Protein AF-A0A9R0BDY7-F1 (afdb_monomer_lite)

Radius of gyration: 28.9 Å; chains: 1; bounding box: 91×40×51 Å

Sequence (149 aa):
MTTLTKRSRRSEAPAERSNTEEEERTDEEQDTDSKSLRLTLMEEILLLGLKDKEGYTSFWNDSISSGLRSCILVELALRRRIQLEPQSSRKRKLLDRKVLVKTSAPTGDVLLDEALKHIKSTDPPEDMSSWIELLTGERQPHRLHMLTS

Foldseek 3Di:
DDDDDDDDDDDDDDDDDDDDDDDPPPPPVPPPCPVPPPDQPLVVLLVVQADPPPRDRPDPDLVNLLVSLLSLVVRCVVVVQKDWDDADVDGDDQQQTFIGGPDLPDPPDPSSNVLSVVQVPDPPTDGNNVSSCVSSVVDDPPPVVVVPD

Secondary structure (DSSP, 8-state):
----------------------------------------HHHHHHHHHB-TTT-SBS---HHHHHHHHHHHHHHHHHTTSEEEPPPPSS---STTSBEEES-----S-HHHHHHHHHHHH-SSPPBHHHHHHHHHT-S--TTGGGS--

Organism: Cyprinus carpio (NCBI:txid7962)

Structure (mmCIF, N/CA/C/O backbone):
data_AF-A0A9R0BDY7-F1
#
_entry.id   AF-A0A9R0BDY7-F1
#
loop_
_atom_site.group_PDB
_atom_site.id
_atom_site.type_symbol
_atom_site.label_atom_id
_atom_site.label_alt_id
_atom_site.label_comp_id
_atom_site.label_asym_id
_atom_site.label_entity_id
_atom_site.label_seq_id
_atom_site.pdbx_PDB_ins_code
_atom_site.Cartn_x
_atom_site.Cartn_y
_atom_site.Cartn_z
_atom_site.occupancy
_atom_site.B_iso_or_equiv
_atom_site.auth_seq_id
_atom_site.auth_comp_id
_atom_site.auth_asym_id
_atom_site.auth_atom_id
_atom_site.pdbx_PDB_model_num
ATOM 1 N N . MET A 1 1 ? -71.287 12.649 14.104 1.00 35.56 1 MET A N 1
ATOM 2 C CA . MET A 1 1 ? -72.369 12.887 13.125 1.00 35.56 1 MET A CA 1
ATOM 3 C C . MET A 1 1 ? -71.733 13.093 11.759 1.00 35.56 1 MET A C 1
ATOM 5 O O . MET A 1 1 ? -70.744 13.802 11.666 1.00 35.56 1 MET A O 1
ATOM 9 N N . THR A 1 2 ? -72.233 12.359 10.771 1.00 45.78 2 THR A N 1
ATOM 10 C CA . THR A 1 2 ? -71.735 12.154 9.400 1.00 45.78 2 THR A CA 1
ATOM 11 C C . THR A 1 2 ? -72.055 13.316 8.462 1.00 45.78 2 THR A C 1
ATOM 13 O O . THR A 1 2 ? -73.152 13.845 8.556 1.00 45.78 2 THR A O 1
ATOM 16 N N . THR A 1 3 ? -71.181 13.607 7.491 1.00 38.41 3 THR A N 1
ATOM 17 C CA . THR A 1 3 ? -71.509 14.156 6.151 1.00 38.41 3 THR A CA 1
ATOM 18 C C . THR A 1 3 ? -70.270 14.037 5.243 1.00 38.41 3 THR A C 1
ATOM 20 O O . THR A 1 3 ? -69.152 14.072 5.738 1.00 38.41 3 THR A O 1
ATOM 23 N N . LEU A 1 4 ? -70.311 13.953 3.912 1.00 37.66 4 LEU A N 1
ATOM 24 C CA . LEU A 1 4 ? -71.247 13.441 2.905 1.00 37.66 4 LEU A CA 1
ATOM 25 C C . LEU A 1 4 ? -70.481 13.585 1.571 1.00 37.66 4 LEU A C 1
ATOM 27 O O . LEU A 1 4 ? -70.005 14.669 1.241 1.00 37.66 4 LEU A O 1
ATOM 31 N N . THR A 1 5 ? -70.343 12.509 0.803 1.00 41.00 5 THR A N 1
ATOM 32 C CA . THR A 1 5 ? -69.729 12.504 -0.534 1.00 41.00 5 THR A CA 1
ATOM 33 C C . THR A 1 5 ? -70.601 13.269 -1.539 1.00 41.00 5 THR A C 1
ATOM 35 O O . THR A 1 5 ? -71.810 13.042 -1.589 1.00 41.00 5 THR A O 1
ATOM 38 N N . LYS A 1 6 ? -70.013 14.089 -2.425 1.00 43.03 6 LYS A N 1
ATOM 39 C CA . LYS A 1 6 ? -70.668 14.462 -3.693 1.00 43.03 6 LYS A CA 1
ATOM 40 C C . LYS A 1 6 ? -69.665 14.559 -4.844 1.00 43.03 6 LYS A C 1
ATOM 42 O O . LYS A 1 6 ? -68.698 15.308 -4.807 1.00 43.03 6 LYS A O 1
ATOM 47 N N . ARG A 1 7 ? -69.928 13.735 -5.855 1.00 36.88 7 ARG A N 1
ATOM 48 C CA . ARG A 1 7 ? -69.203 13.543 -7.115 1.00 36.88 7 ARG A CA 1
ATOM 49 C C . ARG A 1 7 ? -69.734 14.503 -8.192 1.00 36.88 7 ARG A C 1
ATOM 51 O O . ARG A 1 7 ? -70.929 14.783 -8.203 1.00 36.88 7 ARG A O 1
ATOM 58 N N . SER A 1 8 ? -68.864 14.812 -9.162 1.00 35.66 8 SER A N 1
ATOM 59 C CA . SER A 1 8 ? -69.138 15.083 -10.594 1.00 35.66 8 SER A CA 1
ATOM 60 C C . SER A 1 8 ? -68.941 16.524 -11.088 1.00 35.66 8 SER A C 1
ATOM 62 O O . SER A 1 8 ? -69.763 17.393 -10.815 1.00 35.66 8 SER A O 1
ATOM 64 N N . ARG A 1 9 ? -67.932 16.735 -11.949 1.00 37.91 9 ARG A N 1
ATOM 65 C CA . ARG A 1 9 ? -68.118 16.894 -13.408 1.00 37.91 9 ARG A CA 1
ATOM 66 C C . ARG A 1 9 ? -66.773 16.805 -14.148 1.00 37.91 9 ARG A C 1
ATOM 68 O O . ARG A 1 9 ? -65.745 17.229 -13.638 1.00 37.91 9 ARG A O 1
ATOM 75 N N . ARG A 1 10 ? -66.819 16.182 -15.325 1.00 41.88 10 ARG A N 1
ATOM 76 C CA . ARG A 1 10 ? -65.731 15.842 -16.256 1.00 41.88 10 ARG A CA 1
ATOM 77 C C . ARG A 1 10 ? -65.925 16.663 -17.535 1.00 41.88 10 ARG A C 1
ATOM 79 O O . ARG A 1 10 ? -67.066 16.739 -17.978 1.00 41.88 10 ARG A O 1
ATOM 86 N N . SER A 1 11 ? -64.842 17.167 -18.123 1.00 35.00 11 SER A N 1
ATOM 87 C CA . SER A 1 11 ? -64.696 17.524 -19.555 1.00 35.00 11 SER A CA 1
ATOM 88 C C . SER A 1 11 ? -63.240 17.973 -19.766 1.00 35.00 11 SER A C 1
ATOM 90 O O . SER A 1 11 ? -62.843 18.996 -19.223 1.00 35.00 11 SER A O 1
ATOM 92 N N . GLU A 1 12 ? -62.351 17.066 -20.179 1.00 34.94 12 GLU A N 1
ATOM 93 C CA . GLU A 1 12 ? -61.879 16.852 -21.567 1.00 34.94 12 GLU A CA 1
ATOM 94 C C . GLU A 1 12 ? -60.610 17.661 -21.889 1.00 34.94 12 GLU A C 1
ATOM 96 O O . GLU A 1 12 ? -60.631 18.883 -21.945 1.00 34.94 12 GLU A O 1
ATOM 101 N N . ALA A 1 13 ? -59.509 16.945 -22.124 1.00 42.44 13 ALA A N 1
ATOM 102 C CA . ALA A 1 13 ? -58.340 17.425 -22.855 1.00 42.44 13 ALA A CA 1
ATOM 103 C C . ALA A 1 13 ? -58.042 16.373 -23.941 1.00 42.44 13 ALA A C 1
ATOM 105 O O . ALA A 1 13 ? -57.974 15.186 -23.596 1.00 42.44 13 ALA A O 1
ATOM 106 N N . PRO A 1 14 ? -57.936 16.748 -25.228 1.00 42.00 14 PRO A N 1
ATOM 107 C CA . PRO A 1 14 ? -57.640 15.800 -26.287 1.00 42.00 14 PRO A CA 1
ATOM 108 C C . PRO A 1 14 ? -56.137 15.511 -26.372 1.00 42.00 14 PRO A C 1
ATOM 110 O O . PRO A 1 14 ? -55.291 16.349 -26.065 1.00 42.00 14 PRO A O 1
ATOM 113 N N . ALA A 1 15 ? -55.855 14.274 -26.772 1.00 44.81 15 ALA A N 1
ATOM 114 C CA . ALA A 1 15 ? -54.550 13.726 -27.109 1.00 44.81 15 ALA A CA 1
ATOM 115 C C . ALA A 1 15 ? -53.935 14.413 -28.334 1.00 44.81 15 ALA A C 1
ATOM 117 O O . ALA A 1 15 ? -54.701 14.845 -29.181 1.00 44.81 15 ALA A O 1
ATOM 118 N N . GLU A 1 16 ? -52.605 14.362 -28.479 1.00 39.66 16 GLU A N 1
ATOM 119 C CA . GLU A 1 16 ? -51.945 13.842 -29.688 1.00 39.66 16 GLU A CA 1
ATOM 120 C C . GLU A 1 16 ? -50.555 13.285 -29.343 1.00 39.66 16 GLU A C 1
ATOM 122 O O . GLU A 1 16 ? -49.861 13.752 -28.441 1.00 39.66 16 GLU A O 1
ATOM 127 N N . ARG A 1 17 ? -50.220 12.198 -30.037 1.00 46.53 17 ARG A N 1
ATOM 128 C CA . ARG A 1 17 ? -49.016 11.377 -29.919 1.00 46.53 17 ARG A CA 1
ATOM 129 C C . ARG A 1 17 ? -47.959 11.938 -30.867 1.00 46.53 17 ARG A C 1
ATOM 131 O O . ARG A 1 17 ? -48.280 12.159 -32.029 1.00 46.53 17 ARG A O 1
ATOM 138 N N . SER A 1 18 ? -46.705 12.030 -30.439 1.00 36.88 18 SER A N 1
ATOM 139 C CA . SER A 1 18 ? -45.568 12.071 -31.364 1.00 36.88 18 SER A CA 1
ATOM 140 C C . SER A 1 18 ? -44.724 10.821 -31.145 1.00 36.88 18 SER A C 1
ATOM 142 O O . SER A 1 18 ? -43.974 10.715 -30.176 1.00 36.88 18 SER A O 1
ATOM 144 N N . ASN A 1 19 ? -44.944 9.855 -32.034 1.00 39.69 19 ASN A N 1
ATOM 145 C CA . ASN A 1 19 ? -44.095 8.696 -32.245 1.00 39.69 19 ASN A CA 1
ATOM 146 C C . ASN A 1 19 ? -42.775 9.207 -32.838 1.00 39.69 19 ASN A C 1
ATOM 148 O O . ASN A 1 19 ? -42.773 9.762 -33.936 1.00 39.69 19 ASN A O 1
ATOM 152 N N . THR A 1 20 ? -41.674 9.040 -32.118 1.00 36.88 20 THR A N 1
ATOM 153 C CA . THR A 1 20 ? -40.334 9.103 -32.701 1.00 36.88 20 THR A CA 1
ATOM 154 C C . THR A 1 20 ? -39.583 7.911 -32.140 1.00 36.88 20 THR A C 1
ATOM 156 O O . THR A 1 20 ? -38.937 7.971 -31.099 1.00 36.88 20 THR A O 1
ATOM 159 N N . GLU A 1 21 ? -39.817 6.782 -32.802 1.00 47.31 21 GLU A N 1
ATOM 160 C CA . GLU A 1 21 ? -38.834 5.717 -32.929 1.00 47.31 21 GLU A CA 1
ATOM 161 C C . GLU A 1 21 ? -37.596 6.354 -33.554 1.00 47.31 21 GLU A C 1
ATOM 163 O O . GLU A 1 21 ? -37.720 6.891 -34.646 1.00 47.31 21 GLU A O 1
ATOM 168 N N . GLU A 1 22 ? -36.458 6.354 -32.863 1.00 43.84 22 GLU A N 1
ATOM 169 C CA . GLU A 1 22 ? -35.138 6.404 -33.496 1.00 43.84 22 GLU A CA 1
ATOM 170 C C . GLU A 1 22 ? -34.047 6.136 -32.445 1.00 43.84 22 GLU A C 1
ATOM 172 O O . GLU A 1 22 ? -33.772 6.938 -31.554 1.00 43.84 22 GLU A O 1
ATOM 177 N N . GLU A 1 23 ? -33.455 4.950 -32.600 1.00 42.81 23 GLU A N 1
ATOM 178 C CA . GLU A 1 23 ? -32.098 4.574 -32.201 1.00 42.81 23 GLU A CA 1
ATOM 179 C C . GLU A 1 23 ? -31.821 4.383 -30.700 1.00 42.81 23 GLU A C 1
ATOM 181 O O . GLU A 1 23 ? -31.088 5.137 -30.056 1.00 42.81 23 GLU A O 1
ATOM 186 N N . GLU A 1 24 ? -32.260 3.226 -30.185 1.00 44.44 24 GLU A N 1
ATOM 187 C CA . GLU A 1 24 ? -31.405 2.437 -29.290 1.00 44.44 24 GLU A CA 1
ATOM 188 C C . GLU A 1 24 ? -30.090 2.138 -30.030 1.00 44.44 24 GLU A C 1
ATOM 190 O O . GLU A 1 24 ? -29.919 1.097 -30.661 1.00 44.44 24 GLU A O 1
ATOM 195 N N . ARG A 1 25 ? -29.143 3.079 -29.978 1.00 43.09 25 ARG A N 1
ATOM 196 C CA . ARG A 1 25 ? -27.733 2.742 -30.141 1.00 43.09 25 ARG A CA 1
ATOM 197 C C . ARG A 1 25 ? -27.357 1.931 -28.915 1.00 43.09 25 ARG A C 1
ATOM 199 O O . ARG A 1 25 ? -26.982 2.467 -27.876 1.00 43.09 25 ARG A O 1
ATOM 206 N N . THR A 1 26 ? -27.504 0.619 -29.037 1.00 41.88 26 THR A N 1
ATOM 207 C CA . THR A 1 26 ? -26.597 -0.304 -28.377 1.00 41.88 26 THR A CA 1
ATOM 208 C C . THR A 1 26 ? -25.206 0.063 -28.872 1.00 41.88 26 THR A C 1
ATOM 210 O O . THR A 1 26 ? -24.742 -0.447 -29.892 1.00 41.88 26 THR A O 1
ATOM 213 N N . ASP A 1 27 ? -24.557 0.991 -28.173 1.00 43.19 27 ASP A N 1
ATOM 214 C CA . ASP A 1 27 ? -23.107 1.030 -28.126 1.00 43.19 27 ASP A CA 1
ATOM 215 C C . ASP A 1 27 ? -22.705 -0.277 -27.430 1.00 43.19 27 ASP A C 1
ATOM 217 O O . ASP A 1 27 ? -22.401 -0.334 -26.240 1.00 43.19 27 ASP A O 1
ATOM 221 N N . GLU A 1 28 ? -22.761 -1.373 -28.191 1.00 51.06 28 GLU A N 1
ATOM 222 C CA . GLU A 1 28 ? -21.773 -2.427 -28.084 1.00 51.06 28 GLU A CA 1
ATOM 223 C C . GLU A 1 28 ? -20.449 -1.720 -28.372 1.00 51.06 28 GLU A C 1
ATOM 225 O O . GLU A 1 28 ? -19.935 -1.737 -29.493 1.00 51.06 28 GLU A O 1
ATOM 230 N N . GLU A 1 29 ? -19.942 -0.998 -27.363 1.00 49.59 29 GLU A N 1
ATOM 231 C CA . GLU A 1 29 ? -18.527 -0.726 -27.238 1.00 49.59 29 GLU A CA 1
ATOM 232 C C . GLU A 1 29 ? -17.912 -2.095 -27.402 1.00 49.59 29 GLU A C 1
ATOM 234 O O . GLU A 1 29 ? -18.031 -2.964 -26.534 1.00 49.59 29 GLU A O 1
ATOM 239 N N . GLN A 1 30 ? -17.396 -2.305 -28.611 1.00 45.31 30 GLN A N 1
ATOM 240 C CA . GLN A 1 30 ? -16.574 -3.430 -28.956 1.00 45.31 30 GLN A CA 1
ATOM 241 C C . GLN A 1 30 ? -15.694 -3.635 -27.743 1.00 45.31 30 GLN A C 1
ATOM 243 O O . GLN A 1 30 ? -14.933 -2.735 -27.374 1.00 45.31 30 GLN A O 1
ATOM 248 N N . ASP A 1 31 ? -15.863 -4.793 -27.111 1.00 48.38 31 ASP A N 1
ATOM 249 C CA . ASP A 1 31 ? -14.900 -5.381 -26.206 1.00 48.38 31 ASP A CA 1
ATOM 250 C C . ASP A 1 31 ? -13.645 -5.604 -27.047 1.00 48.38 31 ASP A C 1
ATOM 252 O O . ASP A 1 31 ? -13.296 -6.701 -27.482 1.00 48.38 31 ASP A O 1
ATOM 256 N N . THR A 1 32 ? -12.993 -4.494 -27.387 1.00 45.97 32 THR A N 1
ATOM 257 C CA . THR A 1 32 ? -11.600 -4.468 -27.698 1.00 45.97 32 THR A CA 1
ATOM 258 C C . THR A 1 32 ? -10.982 -4.824 -26.363 1.00 45.97 32 THR A C 1
ATOM 260 O O . THR A 1 32 ? -10.542 -3.954 -25.610 1.00 45.97 32 THR A O 1
ATOM 263 N N . ASP A 1 33 ? -10.885 -6.128 -26.125 1.00 51.00 33 ASP A N 1
ATOM 264 C CA . ASP A 1 33 ? -9.757 -6.779 -25.482 1.00 51.00 33 ASP A CA 1
ATOM 265 C C . ASP A 1 33 ? -8.486 -6.423 -26.286 1.00 51.00 33 ASP A C 1
ATOM 267 O O . ASP A 1 33 ? -7.705 -7.246 -26.762 1.00 51.00 33 ASP A O 1
ATOM 271 N N . SER A 1 34 ? -8.250 -5.117 -26.461 1.00 50.22 34 SER A N 1
ATOM 272 C CA . SER A 1 34 ? -6.942 -4.556 -26.255 1.00 50.22 34 SER A CA 1
ATOM 273 C C . SER A 1 34 ? -6.522 -5.215 -24.967 1.00 50.22 34 SER A C 1
ATOM 275 O O . SER A 1 34 ? -7.160 -4.979 -23.946 1.00 50.22 34 SER A O 1
ATOM 277 N N . LYS A 1 35 ? -5.536 -6.103 -25.049 1.00 55.47 35 LYS A N 1
ATOM 278 C CA . LYS A 1 35 ? -4.832 -6.709 -23.925 1.00 55.47 35 LYS A CA 1
ATOM 279 C C . LYS A 1 35 ? -4.283 -5.583 -23.053 1.00 55.47 35 LYS A C 1
ATOM 281 O O . LYS A 1 35 ? -3.088 -5.291 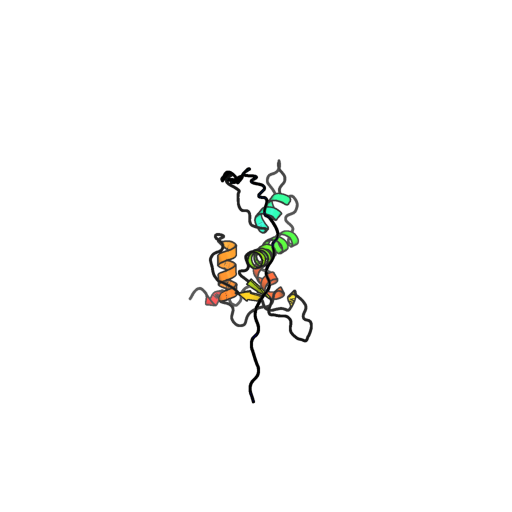-23.084 1.00 55.47 35 LYS A O 1
ATOM 286 N N . SER A 1 36 ? -5.165 -4.858 -22.379 1.00 61.09 36 SER A N 1
ATOM 287 C CA . SER A 1 36 ? -4.866 -3.647 -21.660 1.00 61.09 36 SER A CA 1
ATOM 288 C C . SER A 1 36 ? -4.100 -4.178 -20.481 1.00 61.09 36 SER A C 1
ATOM 290 O O . SER A 1 36 ? -4.679 -4.823 -19.603 1.00 61.09 36 SER A O 1
ATOM 292 N N . LEU A 1 37 ? -2.779 -4.037 -20.532 1.00 70.62 37 LEU A N 1
ATOM 293 C CA . LEU A 1 37 ? -1.952 -4.336 -19.386 1.00 70.62 37 LEU A CA 1
ATOM 294 C C . LEU A 1 37 ? -2.517 -3.501 -18.241 1.00 70.62 37 LEU A C 1
ATOM 296 O O . LEU A 1 37 ? -2.425 -2.275 -18.249 1.00 70.62 37 LEU A O 1
ATOM 300 N N . ARG A 1 38 ? -3.190 -4.169 -17.302 1.00 83.88 38 ARG A N 1
ATOM 301 C CA . ARG A 1 38 ? -3.681 -3.536 -16.086 1.00 83.88 38 ARG A CA 1
ATOM 302 C C . ARG A 1 38 ? -2.482 -3.394 -15.178 1.00 83.88 38 ARG A C 1
ATOM 304 O O . ARG A 1 38 ? -2.165 -4.307 -14.425 1.00 83.88 38 ARG A O 1
ATOM 311 N N . LEU A 1 39 ? -1.816 -2.263 -15.325 1.00 88.88 39 LEU A N 1
ATOM 312 C CA . LEU A 1 39 ? -0.701 -1.892 -14.483 1.00 88.88 39 LEU A CA 1
ATOM 313 C C . LEU A 1 39 ? -1.226 -1.469 -13.109 1.00 88.88 39 LEU A C 1
ATOM 315 O O . LEU A 1 39 ? -2.280 -0.846 -12.973 1.00 88.88 39 LEU A O 1
ATOM 319 N N . THR A 1 40 ? -0.497 -1.849 -12.076 1.00 91.88 40 THR A N 1
ATOM 320 C CA . THR A 1 40 ? -0.589 -1.267 -10.743 1.00 91.88 40 THR A CA 1
ATOM 321 C C . THR A 1 40 ? 0.028 0.129 -10.750 1.00 91.88 40 THR A C 1
ATOM 323 O O . THR A 1 40 ? 0.917 0.425 -11.551 1.00 91.88 40 THR A O 1
ATOM 326 N N . LEU A 1 41 ? -0.356 0.973 -9.790 1.00 89.88 41 LEU A N 1
ATOM 327 C CA . LEU A 1 41 ? 0.252 2.295 -9.624 1.00 89.88 41 LEU A CA 1
ATOM 328 C C . LEU A 1 41 ? 1.789 2.241 -9.512 1.00 89.88 41 LEU A C 1
ATOM 330 O O . LEU A 1 41 ? 2.484 3.142 -9.978 1.00 89.88 41 LEU A O 1
ATOM 334 N N . MET A 1 42 ? 2.332 1.183 -8.901 1.00 89.31 42 MET A N 1
ATOM 335 C CA . MET A 1 42 ? 3.780 0.986 -8.806 1.00 89.31 42 MET A CA 1
ATOM 336 C C . MET A 1 42 ? 4.415 0.805 -10.191 1.00 89.31 42 MET A C 1
ATOM 338 O O . MET A 1 42 ? 5.444 1.415 -10.474 1.00 89.31 42 MET A O 1
ATOM 342 N N . GLU A 1 43 ? 3.808 -0.012 -11.051 1.00 89.19 43 GLU A N 1
ATOM 343 C CA . GLU A 1 43 ? 4.302 -0.272 -12.406 1.00 89.19 43 GLU A CA 1
ATOM 344 C C . GLU A 1 43 ? 4.188 0.967 -13.299 1.00 89.19 43 GLU A C 1
ATOM 346 O O . GLU A 1 43 ? 5.109 1.258 -14.058 1.00 89.19 43 GLU A O 1
ATOM 351 N N . GLU A 1 44 ? 3.110 1.744 -13.174 1.00 89.81 44 GLU A N 1
ATOM 352 C CA . GLU A 1 44 ? 2.959 3.006 -13.907 1.00 89.81 44 GLU A CA 1
ATOM 353 C C . GLU A 1 44 ? 4.066 4.006 -13.543 1.00 89.81 44 GLU A C 1
ATOM 355 O O . GLU A 1 44 ? 4.705 4.585 -14.423 1.00 89.81 44 GLU A O 1
ATOM 360 N N . ILE A 1 45 ? 4.351 4.176 -12.247 1.00 88.00 45 ILE A N 1
ATOM 361 C CA . ILE A 1 45 ? 5.422 5.069 -11.782 1.00 88.00 45 ILE A CA 1
ATOM 362 C C . ILE A 1 45 ? 6.798 4.543 -12.205 1.00 88.00 45 ILE A C 1
ATOM 364 O O . ILE A 1 45 ? 7.668 5.334 -12.576 1.00 88.00 45 ILE A O 1
ATOM 368 N N . LEU A 1 46 ? 6.998 3.222 -12.190 1.00 85.31 46 LEU A N 1
ATOM 369 C CA . LEU A 1 46 ? 8.222 2.599 -12.688 1.00 85.31 46 LEU A CA 1
ATOM 370 C C . LEU A 1 46 ? 8.447 2.928 -14.169 1.00 85.31 46 LEU A C 1
ATOM 372 O O . LEU A 1 46 ? 9.538 3.363 -14.535 1.00 85.31 46 LEU A O 1
ATOM 376 N N . LEU A 1 47 ? 7.416 2.768 -15.003 1.00 87.75 47 LEU A N 1
ATOM 377 C CA . LEU A 1 47 ? 7.480 3.073 -16.433 1.00 87.75 47 LEU A CA 1
ATOM 378 C C . LEU A 1 47 ? 7.768 4.554 -16.698 1.00 87.75 47 LEU A C 1
ATOM 380 O O . LEU A 1 47 ? 8.569 4.853 -17.577 1.00 87.75 47 LEU A O 1
ATOM 384 N N . LEU A 1 48 ? 7.201 5.475 -15.911 1.00 87.25 48 LEU A N 1
ATOM 385 C CA . LEU A 1 48 ? 7.510 6.909 -16.019 1.00 87.25 48 LEU A CA 1
ATOM 386 C C . LEU A 1 48 ? 8.990 7.232 -15.745 1.00 87.25 48 LEU A C 1
ATOM 388 O O . LEU A 1 48 ? 9.501 8.240 -16.232 1.00 87.25 48 LEU A O 1
ATOM 392 N N . GLY A 1 49 ? 9.679 6.406 -14.953 1.00 82.31 49 GLY A N 1
ATOM 393 C CA . GLY A 1 49 ? 11.097 6.574 -14.628 1.00 82.31 49 GLY A CA 1
ATOM 394 C C . GLY A 1 49 ? 12.065 5.896 -15.603 1.00 82.31 49 GLY A C 1
ATOM 395 O O . GLY A 1 49 ? 13.279 6.126 -15.506 1.00 82.31 49 GLY A O 1
ATOM 396 N N . LEU A 1 50 ? 11.565 5.051 -16.511 1.00 83.75 50 LEU A N 1
ATOM 397 C CA . LEU A 1 50 ? 12.373 4.297 -17.466 1.00 83.75 50 LEU A CA 1
ATOM 398 C C . LEU A 1 50 ? 12.755 5.154 -18.672 1.00 83.75 50 LEU A C 1
ATOM 400 O O . LEU A 1 50 ? 11.960 5.918 -19.210 1.00 83.75 50 LEU A O 1
ATOM 404 N N . LYS A 1 51 ? 14.002 5.003 -19.123 1.00 81.31 51 LYS A N 1
ATOM 405 C CA . LYS A 1 51 ? 14.459 5.587 -20.385 1.00 81.31 51 LYS A CA 1
ATOM 406 C C . LYS A 1 51 ? 14.302 4.596 -21.530 1.00 81.31 51 LYS A C 1
ATOM 408 O O . LYS A 1 51 ? 14.907 3.526 -21.494 1.00 81.31 51 LYS A O 1
ATOM 413 N N . ASP A 1 52 ? 13.641 5.029 -22.600 1.00 81.06 52 ASP A N 1
ATOM 414 C CA . ASP A 1 52 ? 13.325 4.212 -23.783 1.00 81.06 52 ASP A CA 1
ATOM 415 C C . ASP A 1 52 ? 14.530 3.492 -24.408 1.00 81.06 52 ASP A C 1
ATOM 417 O O . ASP A 1 52 ? 14.417 2.364 -24.876 1.00 81.06 52 ASP A O 1
ATOM 421 N N . LYS A 1 53 ? 15.697 4.148 -24.442 1.00 81.44 53 LYS A N 1
ATOM 422 C CA . LYS A 1 53 ? 16.906 3.616 -25.100 1.00 81.44 53 LYS A CA 1
ATOM 423 C C . LYS A 1 53 ? 17.843 2.868 -24.161 1.00 81.44 53 LYS A C 1
ATOM 425 O O . LYS A 1 53 ? 18.637 2.052 -24.612 1.00 81.44 53 LYS A O 1
ATOM 430 N N . GLU A 1 54 ? 17.805 3.220 -22.883 1.00 78.94 54 GLU A N 1
ATOM 431 C CA . GLU A 1 54 ? 18.794 2.798 -21.891 1.00 78.94 54 GLU A CA 1
ATOM 432 C C . GLU A 1 54 ? 18.269 1.631 -21.038 1.00 78.94 54 GLU A C 1
ATOM 434 O O . GLU A 1 54 ? 19.064 0.865 -20.502 1.00 78.94 54 GLU A O 1
ATOM 439 N N . GLY A 1 55 ? 16.945 1.452 -20.939 1.00 72.81 55 GLY A N 1
ATOM 440 C CA . GLY A 1 55 ? 16.322 0.301 -20.273 1.00 72.81 55 GLY A CA 1
ATOM 441 C C . GLY A 1 55 ? 16.481 0.272 -18.749 1.00 72.81 55 GLY A C 1
ATOM 442 O O . GLY A 1 55 ? 15.991 -0.651 -18.106 1.00 72.81 55 GLY A O 1
ATOM 443 N N . TYR A 1 56 ? 17.133 1.276 -18.161 1.00 71.94 56 TYR A N 1
ATOM 444 C CA . TYR A 1 56 ? 17.229 1.469 -16.719 1.00 71.94 56 TYR A CA 1
ATOM 445 C C . TYR A 1 56 ? 16.521 2.751 -16.284 1.00 71.94 56 TYR A C 1
ATOM 447 O O . TYR A 1 56 ? 16.346 3.707 -17.047 1.00 71.94 56 TYR A O 1
ATOM 455 N N . THR A 1 57 ? 16.113 2.776 -15.020 1.00 68.81 57 THR A N 1
ATOM 456 C CA . THR A 1 57 ? 15.569 3.972 -14.386 1.00 68.81 57 THR A CA 1
ATOM 457 C C . THR A 1 57 ? 16.708 4.948 -14.106 1.00 68.81 57 THR A C 1
ATOM 459 O O . THR A 1 57 ? 17.658 4.601 -13.406 1.00 68.81 57 THR A O 1
ATOM 462 N N . SER A 1 58 ? 16.628 6.175 -14.626 1.00 61.09 58 SER A N 1
ATOM 463 C CA . SER A 1 58 ? 17.724 7.169 -14.513 1.00 61.09 58 SER A CA 1
ATOM 464 C C . SER A 1 58 ? 17.954 7.673 -13.089 1.00 61.09 58 SER A C 1
ATOM 466 O O . SER A 1 58 ? 18.941 8.348 -12.807 1.00 61.09 58 SER A O 1
ATOM 468 N N . PHE A 1 59 ? 17.003 7.396 -12.204 1.00 59.09 59 PHE A N 1
ATOM 469 C CA . PHE A 1 59 ? 16.977 7.904 -10.852 1.00 59.09 59 PHE A CA 1
ATOM 470 C C . PHE A 1 59 ? 16.299 6.853 -9.975 1.00 59.09 59 PHE A C 1
ATOM 472 O O . PHE A 1 59 ? 15.119 6.946 -9.676 1.00 59.09 59 PHE A O 1
ATOM 479 N N . TRP A 1 60 ? 17.027 5.798 -9.614 1.00 64.69 60 TRP A N 1
ATOM 480 C CA . TRP A 1 60 ? 16.607 4.897 -8.540 1.00 64.69 60 TRP A CA 1
ATOM 481 C C . TRP A 1 60 ? 17.305 5.340 -7.261 1.00 64.69 60 TRP A C 1
ATOM 483 O O . TRP A 1 60 ? 18.351 4.815 -6.892 1.00 64.69 60 TRP A O 1
ATOM 493 N N . ASN A 1 61 ? 16.787 6.397 -6.643 1.00 65.44 61 ASN A N 1
ATOM 494 C CA . ASN A 1 61 ? 17.241 6.793 -5.316 1.00 65.44 61 ASN A CA 1
ATOM 495 C C . ASN A 1 61 ? 16.426 6.047 -4.242 1.00 65.44 61 ASN A C 1
ATOM 497 O O . ASN A 1 61 ? 15.363 5.482 -4.524 1.00 65.44 61 ASN A O 1
ATOM 501 N N . ASP A 1 62 ? 16.900 6.076 -2.998 1.00 65.62 62 ASP A N 1
ATOM 502 C CA . ASP A 1 62 ? 16.201 5.446 -1.871 1.00 65.62 62 ASP A CA 1
ATOM 503 C C . ASP A 1 62 ? 14.781 6.017 -1.667 1.00 65.62 62 ASP A C 1
ATOM 505 O O . ASP A 1 62 ? 13.868 5.294 -1.269 1.00 65.62 62 ASP A O 1
ATOM 509 N N . SER A 1 63 ? 14.553 7.284 -2.038 1.00 62.09 63 SER A N 1
ATOM 510 C CA . SER A 1 63 ? 13.241 7.948 -1.986 1.00 62.09 63 SER A CA 1
ATOM 511 C C . SER A 1 63 ? 12.232 7.430 -3.024 1.00 62.09 63 SER A C 1
ATOM 513 O O . SER A 1 63 ? 11.026 7.468 -2.794 1.00 62.09 63 SER A O 1
ATOM 515 N N . ILE A 1 64 ? 12.698 6.942 -4.174 1.00 65.19 64 ILE A N 1
ATOM 516 C CA . ILE A 1 64 ? 11.866 6.358 -5.231 1.00 65.19 64 ILE A CA 1
ATOM 517 C C . ILE A 1 64 ? 11.534 4.921 -4.867 1.00 65.19 64 ILE A C 1
ATOM 519 O O . ILE A 1 64 ? 10.378 4.525 -4.986 1.00 65.19 64 ILE A O 1
ATOM 523 N N . SER A 1 65 ? 12.493 4.182 -4.306 1.00 72.69 65 SER A N 1
ATOM 524 C CA . SER A 1 65 ? 12.227 2.870 -3.709 1.00 72.69 65 SER A CA 1
ATOM 525 C C . SER A 1 65 ? 11.156 2.962 -2.610 1.00 72.69 65 SER A C 1
ATOM 527 O O . SER A 1 65 ? 10.217 2.165 -2.598 1.00 72.69 65 SER A O 1
ATOM 529 N N . SER A 1 66 ? 11.225 3.963 -1.723 1.00 77.38 66 SER A N 1
ATOM 530 C CA . SER A 1 66 ? 10.239 4.125 -0.647 1.00 77.38 66 SER A CA 1
ATOM 531 C C . SER A 1 66 ? 8.875 4.640 -1.116 1.00 77.38 66 SER A C 1
ATOM 533 O O . SER A 1 66 ? 7.834 4.152 -0.657 1.00 77.38 66 SER A O 1
ATOM 535 N N . GLY A 1 67 ? 8.858 5.565 -2.079 1.00 79.94 67 GLY A N 1
ATOM 536 C CA . GLY A 1 67 ? 7.637 6.044 -2.728 1.00 79.94 67 GLY A CA 1
ATOM 537 C C . GLY A 1 67 ? 6.892 4.931 -3.469 1.00 79.94 67 GLY A C 1
ATOM 538 O O . GLY A 1 67 ? 5.696 4.750 -3.247 1.00 79.94 67 GLY A O 1
ATOM 539 N N . LEU A 1 68 ? 7.604 4.125 -4.266 1.00 81.94 68 LEU A N 1
ATOM 540 C CA . LEU A 1 68 ? 7.033 2.999 -5.015 1.00 81.94 68 LEU A CA 1
ATOM 541 C C . LEU A 1 68 ? 6.391 1.963 -4.094 1.00 81.94 68 LEU A C 1
ATOM 543 O O . LEU A 1 68 ? 5.277 1.508 -4.341 1.00 81.94 68 LEU A O 1
ATOM 547 N N . ARG A 1 69 ? 7.053 1.610 -2.991 1.00 82.56 69 ARG A N 1
ATOM 548 C CA . ARG A 1 69 ? 6.493 0.648 -2.032 1.00 82.56 69 ARG A CA 1
ATOM 549 C C . ARG A 1 69 ? 5.281 1.206 -1.289 1.00 82.56 69 ARG A C 1
ATOM 551 O O . ARG A 1 69 ? 4.355 0.458 -0.992 1.00 82.56 69 ARG A O 1
ATOM 558 N N . SER A 1 70 ? 5.224 2.520 -1.073 1.00 89.31 70 SER A N 1
ATOM 559 C CA . SER A 1 70 ? 4.038 3.182 -0.514 1.00 89.31 70 SER A CA 1
ATOM 560 C C . SER A 1 70 ? 2.829 3.121 -1.460 1.00 89.31 70 SER A C 1
ATOM 562 O O . SER A 1 70 ? 1.686 3.115 -0.992 1.00 89.31 70 SER A O 1
ATOM 564 N N . CYS A 1 71 ? 3.048 2.992 -2.776 1.00 92.69 71 CYS A N 1
ATOM 565 C CA . CYS A 1 71 ? 1.970 2.805 -3.751 1.00 92.69 71 CYS A CA 1
ATOM 566 C C . CYS A 1 71 ? 1.158 1.534 -3.499 1.00 92.69 71 CYS A C 1
ATOM 568 O O . CYS A 1 71 ? -0.020 1.528 -3.831 1.00 92.69 71 CYS A O 1
ATOM 570 N N . ILE A 1 72 ? 1.717 0.509 -2.842 1.00 93.19 72 ILE A N 1
ATOM 571 C CA . ILE A 1 72 ? 0.966 -0.692 -2.433 1.00 93.19 72 ILE A CA 1
ATOM 572 C C . ILE A 1 72 ? -0.239 -0.300 -1.568 1.00 93.19 72 ILE A C 1
ATOM 574 O O . ILE A 1 72 ? -1.363 -0.741 -1.805 1.00 93.19 72 ILE A O 1
ATOM 578 N N . LEU A 1 73 ? -0.025 0.567 -0.575 1.00 94.81 73 LEU A N 1
ATOM 579 C CA . LEU A 1 73 ? -1.078 0.987 0.351 1.00 94.81 73 LEU A CA 1
ATOM 580 C C . LEU A 1 73 ? -2.103 1.886 -0.347 1.00 94.81 73 LEU A C 1
ATOM 582 O O . LEU A 1 73 ? -3.306 1.756 -0.114 1.00 94.81 73 LEU A O 1
ATOM 586 N N . VAL A 1 74 ? -1.640 2.767 -1.236 1.00 95.44 74 VAL A N 1
ATOM 587 C CA . VAL A 1 74 ? -2.519 3.626 -2.041 1.00 95.44 74 VAL A CA 1
ATOM 588 C C . VAL A 1 74 ? -3.393 2.783 -2.969 1.00 95.44 74 VAL A C 1
ATOM 590 O O . VAL A 1 74 ? -4.613 2.934 -2.961 1.00 95.44 74 VAL A O 1
ATOM 593 N N . GLU A 1 75 ? -2.801 1.846 -3.703 1.00 95.81 75 GLU A N 1
ATOM 594 C CA . GLU A 1 75 ? -3.486 0.938 -4.624 1.00 95.81 75 GLU A CA 1
ATOM 595 C C . GLU A 1 75 ? -4.532 0.083 -3.889 1.00 95.81 75 GLU A C 1
ATOM 597 O O . GLU A 1 75 ? -5.689 0.011 -4.307 1.00 95.81 75 GLU A O 1
ATOM 602 N N . LEU A 1 76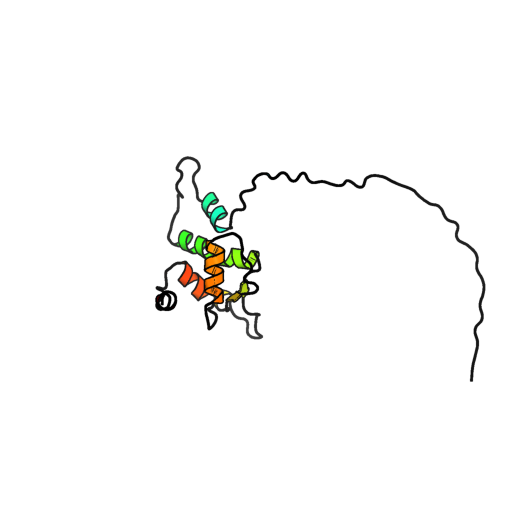 ? -4.186 -0.494 -2.731 1.00 96.75 76 LEU A N 1
ATOM 603 C CA . LEU A 1 76 ? -5.138 -1.235 -1.895 1.00 96.75 76 LEU A CA 1
ATOM 604 C C . LEU A 1 76 ? -6.313 -0.359 -1.432 1.00 96.75 76 LEU A C 1
ATOM 606 O O . LEU A 1 76 ? -7.451 -0.840 -1.355 1.00 96.75 76 LEU A O 1
ATOM 610 N N . ALA A 1 77 ? -6.072 0.918 -1.126 1.00 96.50 77 ALA A N 1
ATOM 611 C CA . ALA A 1 77 ? -7.125 1.855 -0.748 1.00 96.50 77 ALA A CA 1
ATOM 612 C C . ALA A 1 77 ? -8.025 2.217 -1.945 1.00 96.50 77 ALA A C 1
ATOM 614 O O . ALA A 1 77 ? -9.253 2.241 -1.799 1.00 96.50 77 ALA A O 1
ATOM 615 N N . LEU A 1 78 ? -7.442 2.429 -3.132 1.00 96.38 78 LEU A N 1
ATOM 616 C CA . LEU A 1 78 ? -8.165 2.675 -4.386 1.00 96.38 78 LEU A CA 1
ATOM 617 C C . LEU A 1 78 ? -9.034 1.469 -4.776 1.00 96.38 78 LEU A C 1
ATOM 619 O O . LEU A 1 78 ? -10.218 1.634 -5.073 1.00 96.38 78 LEU A O 1
ATOM 623 N N . ARG A 1 79 ? -8.512 0.243 -4.622 1.00 96.06 79 ARG A N 1
ATOM 624 C CA . ARG A 1 79 ? -9.247 -1.030 -4.791 1.00 96.06 79 ARG A CA 1
ATOM 625 C C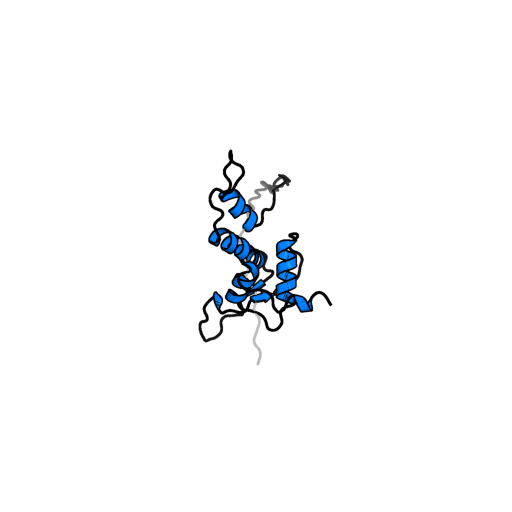 . ARG A 1 79 ? -10.206 -1.356 -3.637 1.00 96.06 79 ARG A C 1
ATOM 627 O O . ARG A 1 79 ? -10.790 -2.444 -3.596 1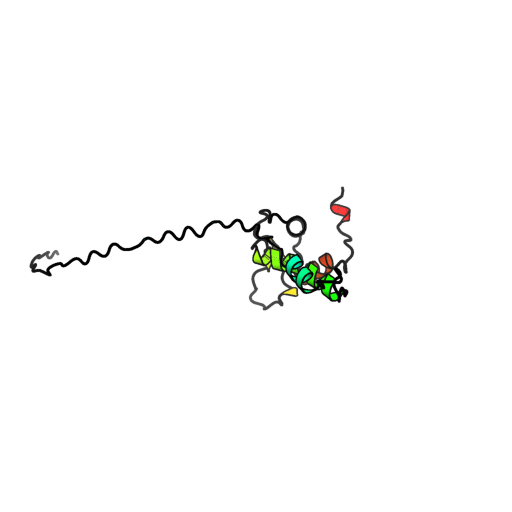.00 96.06 79 ARG A O 1
ATOM 634 N N . ARG A 1 80 ? -10.377 -0.433 -2.681 1.00 97.25 80 ARG A N 1
ATOM 635 C CA . ARG A 1 80 ? -11.276 -0.541 -1.516 1.00 97.25 80 ARG A CA 1
ATOM 636 C C . ARG A 1 80 ? -11.006 -1.757 -0.621 1.00 97.25 80 ARG A C 1
ATOM 638 O O . ARG A 1 80 ? -11.908 -2.201 0.087 1.00 97.25 80 ARG A O 1
ATOM 645 N N . ARG A 1 81 ? -9.782 -2.287 -0.627 1.00 97.62 81 ARG A N 1
ATOM 646 C CA . ARG A 1 81 ? -9.361 -3.399 0.240 1.00 97.62 81 ARG A CA 1
ATOM 647 C C . ARG A 1 81 ? -9.084 -2.934 1.659 1.00 97.62 81 ARG A C 1
ATOM 649 O O . ARG A 1 81 ? -9.451 -3.626 2.605 1.00 97.62 81 ARG A O 1
ATOM 656 N N . ILE A 1 82 ? -8.525 -1.735 1.804 1.00 97.56 82 ILE A N 1
ATOM 657 C CA . ILE A 1 82 ? -8.198 -1.133 3.099 1.00 97.56 82 ILE A CA 1
ATOM 658 C C . ILE A 1 82 ? -8.823 0.256 3.262 1.00 97.56 82 ILE A C 1
ATOM 660 O O . ILE A 1 82 ? -9.281 0.882 2.304 1.00 97.56 82 ILE A O 1
ATOM 664 N N . GLN A 1 83 ? -8.855 0.735 4.500 1.00 96.88 83 GLN A N 1
ATOM 665 C CA . GLN A 1 83 ? -9.193 2.109 4.862 1.00 96.88 83 GLN A CA 1
ATOM 666 C C . GLN A 1 83 ? -8.462 2.528 6.130 1.00 96.88 83 GLN A C 1
ATOM 668 O O . GLN A 1 83 ? -8.042 1.690 6.918 1.00 96.88 83 GLN A O 1
ATOM 673 N N . LEU A 1 84 ? -8.388 3.831 6.369 1.00 96.06 84 LEU A N 1
ATOM 674 C CA . LEU A 1 84 ? -7.950 4.353 7.657 1.00 96.06 84 LEU A CA 1
ATOM 675 C C . LEU A 1 84 ? -9.094 4.325 8.676 1.00 96.06 84 LEU A C 1
ATOM 677 O O . LEU A 1 84 ? -10.255 4.532 8.309 1.00 96.06 84 LEU A O 1
ATOM 681 N N . GLU A 1 85 ? -8.756 4.149 9.955 1.00 94.19 85 GLU A N 1
ATOM 682 C CA . GLU A 1 85 ? -9.690 4.282 11.081 1.00 94.19 85 GLU A CA 1
ATOM 683 C C . GLU A 1 85 ? -10.523 5.564 10.944 1.00 94.19 85 GLU A C 1
ATOM 685 O O . GLU A 1 85 ? -9.956 6.600 10.590 1.00 94.19 85 GLU A O 1
ATOM 690 N N . PRO A 1 86 ? -11.846 5.557 11.176 1.00 91.31 86 PRO A N 1
ATOM 691 C CA . PRO A 1 86 ? -12.655 6.767 11.077 1.00 91.31 86 PRO A CA 1
ATOM 692 C C . PRO A 1 86 ? -12.096 7.899 11.939 1.00 91.31 86 PRO A C 1
ATOM 694 O O . PRO A 1 86 ? -11.559 7.680 13.025 1.00 91.31 86 PRO A O 1
ATOM 697 N N . GLN A 1 87 ? -12.219 9.131 11.452 1.00 87.31 87 GLN A N 1
ATOM 698 C CA . GLN A 1 87 ? -11.738 10.281 12.200 1.00 87.31 87 GLN A CA 1
ATOM 699 C C . GLN A 1 87 ? -12.550 10.434 13.495 1.00 87.31 87 GLN A C 1
ATOM 701 O O . GLN A 1 87 ? -13.773 10.541 13.461 1.00 87.31 87 GLN A O 1
ATOM 706 N N . SER A 1 88 ? -11.858 10.451 14.634 1.00 83.12 88 SER A N 1
ATOM 707 C CA . SER A 1 88 ? -12.464 10.737 15.936 1.00 83.12 88 SER A CA 1
ATOM 708 C C . SER A 1 88 ? -12.754 12.240 16.097 1.00 83.12 88 SER A C 1
ATOM 710 O O . SER A 1 88 ? -12.317 13.066 15.292 1.00 83.12 88 SER A O 1
ATOM 712 N N . SER A 1 89 ? -13.452 12.617 17.171 1.00 75.75 89 SER A N 1
ATOM 713 C CA . SER A 1 89 ? -13.706 14.018 17.542 1.00 75.75 89 SER A CA 1
ATOM 714 C C . SER A 1 89 ? -12.414 14.839 17.658 1.00 75.75 89 SER A C 1
ATOM 716 O O . SER A 1 89 ? -12.392 16.027 17.338 1.00 75.75 89 SER A O 1
ATOM 718 N N . ARG A 1 90 ? -11.302 14.195 18.037 1.00 81.62 90 ARG A N 1
ATOM 719 C CA . ARG A 1 90 ? -9.952 14.757 17.927 1.00 81.62 90 ARG A CA 1
ATOM 720 C C . ARG A 1 90 ? -9.397 14.508 16.519 1.00 81.62 90 ARG A C 1
ATOM 722 O O . ARG A 1 90 ? -9.195 13.359 16.127 1.00 81.62 90 ARG A O 1
ATOM 729 N N . LYS A 1 91 ? -9.077 15.584 15.789 1.00 82.81 91 LYS A N 1
ATOM 730 C CA . LYS A 1 91 ? -8.357 15.511 14.504 1.00 82.81 91 LYS A CA 1
ATOM 731 C C . LYS A 1 91 ? -7.013 14.796 14.701 1.00 82.81 91 LYS A C 1
ATOM 733 O O . LYS A 1 91 ? -6.178 15.266 15.470 1.00 82.81 91 LYS A O 1
ATOM 738 N N . ARG A 1 92 ? -6.813 13.678 14.001 1.00 85.56 92 ARG A N 1
ATOM 739 C CA . ARG A 1 92 ? -5.530 12.962 13.896 1.00 85.56 92 ARG A CA 1
ATOM 740 C C . ARG A 1 92 ? -4.949 13.169 12.501 1.00 85.56 92 ARG A C 1
ATOM 742 O O . ARG A 1 92 ? -5.713 13.319 11.544 1.00 85.56 92 ARG A O 1
ATOM 749 N N . LYS A 1 93 ? -3.618 13.186 12.377 1.00 91.88 93 LYS A N 1
ATOM 750 C CA . LYS A 1 93 ? -2.960 13.217 11.063 1.00 91.88 93 LYS A CA 1
ATOM 751 C C . LYS A 1 93 ? -3.219 11.898 10.335 1.00 91.88 93 LYS A C 1
ATOM 753 O O . LYS A 1 93 ? -3.503 10.886 10.968 1.00 91.88 93 LYS A O 1
ATOM 758 N N . LEU A 1 94 ? -3.107 11.900 9.007 1.00 90.56 94 LEU A N 1
ATOM 759 C CA . LEU A 1 94 ? -3.296 10.685 8.205 1.00 90.56 94 LEU A CA 1
ATOM 760 C C . LEU A 1 94 ? -2.282 9.591 8.565 1.00 90.56 94 LEU A C 1
ATOM 762 O O . LEU A 1 94 ? -2.664 8.430 8.644 1.00 90.56 94 LEU A O 1
ATOM 766 N N . LEU A 1 95 ? -1.033 9.978 8.841 1.00 92.88 95 LEU A N 1
ATOM 767 C CA . LEU A 1 95 ? 0.050 9.053 9.186 1.00 92.88 95 LEU A CA 1
ATOM 768 C C . LEU A 1 95 ? -0.153 8.351 10.537 1.00 92.88 95 LEU A C 1
ATOM 770 O O . LEU A 1 95 ? 0.298 7.224 10.704 1.00 92.88 95 LEU A O 1
ATOM 774 N N . ASP A 1 96 ? -0.888 8.978 11.458 1.00 92.88 96 ASP A N 1
ATOM 775 C CA . ASP A 1 96 ? -1.123 8.459 12.813 1.00 92.88 96 ASP A CA 1
ATOM 776 C C . ASP A 1 96 ? -2.372 7.559 12.890 1.00 92.88 96 ASP A C 1
ATOM 778 O O . ASP A 1 96 ? -2.728 7.057 13.957 1.00 92.88 96 ASP A O 1
ATOM 782 N N . ARG A 1 97 ? -3.101 7.403 11.777 1.00 95.00 97 ARG A N 1
ATOM 783 C CA . ARG A 1 97 ? -4.344 6.625 11.721 1.00 95.00 97 ARG A CA 1
ATOM 784 C C . ARG A 1 97 ? -4.040 5.162 11.433 1.00 95.00 97 ARG A C 1
ATOM 786 O O . ARG A 1 97 ? -3.270 4.848 10.527 1.00 95.00 97 ARG A O 1
ATOM 793 N N . LYS A 1 98 ? -4.702 4.273 12.174 1.00 95.44 98 LYS A N 1
ATOM 794 C CA . LYS A 1 98 ? -4.630 2.821 11.976 1.00 95.44 98 LYS A CA 1
ATOM 795 C C . LYS A 1 98 ? -5.196 2.403 10.621 1.00 95.44 98 LYS A C 1
ATOM 797 O O . LYS A 1 98 ? -6.231 2.920 10.194 1.00 95.44 98 LYS A O 1
ATOM 802 N N . VAL A 1 99 ? -4.516 1.472 9.956 1.00 96.31 99 VAL A N 1
ATOM 803 C CA . VAL A 1 99 ? -4.959 0.864 8.695 1.00 96.31 99 VAL A CA 1
ATOM 804 C C . VAL A 1 99 ? -5.831 -0.346 9.013 1.00 96.31 99 VAL A C 1
ATOM 806 O O . VAL A 1 99 ? -5.439 -1.226 9.770 1.00 96.31 99 VAL A O 1
ATOM 809 N N . LEU A 1 100 ? -7.027 -0.389 8.432 1.00 96.62 100 LEU A N 1
ATOM 810 C CA . LEU A 1 100 ? -8.038 -1.417 8.653 1.00 96.62 100 LEU A CA 1
ATOM 811 C C . LEU A 1 100 ? -8.383 -2.112 7.336 1.00 96.62 100 LEU A C 1
ATOM 813 O O . LEU A 1 100 ? -8.577 -1.457 6.309 1.00 96.62 100 LEU A O 1
ATOM 817 N N . VAL A 1 101 ? -8.541 -3.433 7.376 1.00 97.44 101 VAL A N 1
ATOM 818 C CA . VAL A 1 101 ? -9.023 -4.219 6.233 1.00 97.44 101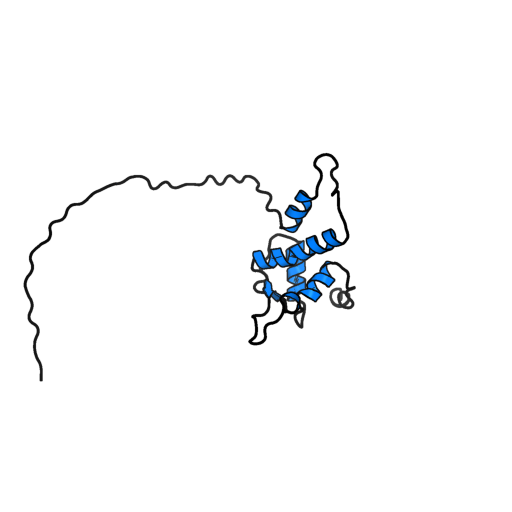 VAL A CA 1
ATOM 819 C C . VAL A 1 101 ? -10.538 -4.058 6.097 1.00 97.44 101 VAL A C 1
ATOM 821 O O . VAL A 1 101 ? -11.280 -4.296 7.046 1.00 97.44 101 VAL A O 1
ATOM 824 N N . LYS A 1 102 ? -11.013 -3.670 4.907 1.00 97.56 102 LYS A N 1
ATOM 825 C CA . LYS A 1 102 ? -12.445 -3.656 4.556 1.00 97.56 102 LYS A CA 1
ATOM 826 C C . LYS A 1 102 ? -12.900 -4.998 3.995 1.00 97.56 102 LYS A C 1
ATOM 828 O O . LYS A 1 102 ? -13.978 -5.474 4.324 1.00 97.56 102 LYS A O 1
ATOM 833 N N . THR A 1 103 ? -12.095 -5.580 3.113 1.00 96.81 103 THR A N 1
ATOM 834 C CA . THR A 1 103 ? -12.359 -6.871 2.475 1.00 96.81 103 THR A CA 1
ATOM 835 C C . THR A 1 103 ? -11.038 -7.542 2.132 1.00 96.81 103 THR A C 1
ATOM 837 O O . THR A 1 103 ? -10.080 -6.869 1.759 1.00 96.81 103 THR A O 1
ATOM 840 N N . SER A 1 104 ? -10.997 -8.868 2.248 1.00 94.88 104 SER A N 1
ATOM 841 C CA . SER A 1 104 ? -9.845 -9.690 1.868 1.00 94.88 104 SER A CA 1
ATOM 842 C C . SER A 1 104 ? -10.045 -10.397 0.526 1.00 94.88 104 SER A C 1
ATOM 844 O O . SER A 1 104 ? -9.453 -11.447 0.301 1.00 94.88 104 SER A O 1
ATOM 846 N N . ALA A 1 105 ? -10.931 -9.882 -0.332 1.00 96.50 105 ALA A N 1
ATOM 847 C CA . ALA A 1 105 ? -11.073 -10.392 -1.689 1.00 96.50 105 ALA A CA 1
ATOM 848 C C . ALA A 1 105 ? -9.752 -10.201 -2.460 1.00 96.50 105 ALA A C 1
ATOM 850 O O . ALA A 1 105 ? -9.171 -9.112 -2.363 1.00 96.50 105 ALA A O 1
ATOM 851 N N . PRO A 1 106 ? -9.301 -11.199 -3.239 1.00 94.44 106 PRO A N 1
ATOM 852 C CA . PRO A 1 106 ? -8.054 -11.097 -3.984 1.00 94.44 106 PRO A CA 1
ATOM 853 C C . PRO A 1 106 ? -8.098 -9.911 -4.949 1.00 94.44 106 PRO A C 1
ATOM 855 O O . PRO A 1 106 ? -9.163 -9.491 -5.427 1.00 94.44 106 PRO A O 1
ATOM 858 N N . THR A 1 107 ? -6.940 -9.317 -5.182 1.00 93.12 107 THR A N 1
ATOM 859 C CA . THR A 1 107 ? -6.748 -8.211 -6.120 1.00 93.12 107 THR A CA 1
ATOM 860 C C . THR A 1 107 ? -6.248 -8.698 -7.474 1.00 93.12 107 THR A C 1
ATOM 862 O O . THR A 1 107 ? -6.347 -7.939 -8.437 1.00 93.12 107 THR A O 1
ATOM 865 N N . GLY A 1 108 ? -5.759 -9.944 -7.543 1.00 92.56 108 GLY A N 1
ATOM 866 C CA . GLY A 1 108 ? -5.137 -10.527 -8.732 1.00 92.56 108 GLY A CA 1
ATOM 867 C C . GLY A 1 108 ? -3.662 -10.152 -8.884 1.00 92.56 108 GLY A C 1
ATOM 868 O O . GLY A 1 108 ? -3.034 -10.584 -9.844 1.00 92.56 108 GLY A O 1
ATOM 869 N N . ASP A 1 109 ? -3.118 -9.374 -7.945 1.00 92.88 109 ASP A N 1
ATOM 870 C CA . ASP A 1 109 ? -1.713 -8.996 -7.883 1.00 92.88 109 ASP A CA 1
ATOM 871 C C . ASP A 1 109 ? -1.074 -9.615 -6.635 1.00 92.88 109 ASP A C 1
ATOM 873 O O . ASP A 1 109 ? -1.548 -9.420 -5.514 1.00 92.88 109 ASP A O 1
ATOM 877 N N . VAL A 1 110 ? 0.009 -10.368 -6.832 1.00 91.12 110 VAL A N 1
ATOM 878 C CA . VAL A 1 110 ? 0.663 -11.140 -5.766 1.00 91.12 110 VAL A CA 1
ATOM 879 C C . VAL A 1 110 ? 1.207 -10.231 -4.659 1.00 91.12 110 VAL A C 1
ATOM 881 O O . VAL A 1 110 ? 1.092 -10.574 -3.483 1.00 91.12 110 VAL A O 1
ATOM 884 N N . LEU A 1 111 ? 1.770 -9.068 -5.003 1.00 90.50 111 LEU A N 1
ATOM 885 C CA . LEU A 1 111 ? 2.349 -8.148 -4.020 1.00 90.50 111 LEU A CA 1
ATOM 886 C C . LEU A 1 111 ? 1.259 -7.478 -3.185 1.00 90.50 111 LEU A C 1
ATOM 888 O O . LEU A 1 111 ? 1.384 -7.388 -1.961 1.00 90.50 111 LEU A O 1
ATOM 892 N N . LEU A 1 112 ? 0.180 -7.033 -3.831 1.00 94.38 112 LEU A N 1
ATOM 893 C CA . LEU A 1 112 ? -0.969 -6.458 -3.135 1.00 94.38 112 LEU A CA 1
ATOM 894 C C . LEU A 1 112 ? -1.658 -7.494 -2.238 1.00 94.38 112 LEU A C 1
ATOM 896 O O . LEU A 1 112 ? -2.056 -7.160 -1.121 1.00 94.38 112 LEU A O 1
ATOM 900 N N . ASP A 1 113 ? -1.786 -8.739 -2.701 1.00 94.88 113 ASP A N 1
ATOM 901 C CA . ASP A 1 113 ? -2.461 -9.806 -1.962 1.00 94.88 113 ASP A CA 1
ATOM 902 C C . ASP A 1 113 ? -1.648 -10.267 -0.744 1.00 94.88 113 ASP A C 1
ATOM 904 O O . ASP A 1 113 ? -2.216 -10.421 0.343 1.00 94.88 113 ASP A O 1
ATOM 908 N N . GLU A 1 114 ? -0.323 -10.392 -0.865 1.00 92.56 114 GLU A N 1
ATOM 909 C CA . GLU A 1 114 ? 0.538 -10.658 0.292 1.00 92.56 114 GLU A CA 1
ATOM 910 C C . GLU A 1 114 ? 0.510 -9.485 1.281 1.00 92.56 114 GLU A C 1
ATOM 912 O O . GLU A 1 114 ? 0.285 -9.693 2.475 1.00 92.56 114 GLU A O 1
ATOM 917 N N . ALA A 1 115 ? 0.629 -8.236 0.816 1.00 92.69 115 ALA A N 1
ATOM 918 C CA . ALA A 1 115 ? 0.520 -7.069 1.695 1.00 92.69 115 ALA A CA 1
ATOM 919 C C . ALA A 1 115 ? -0.829 -7.029 2.436 1.00 92.69 115 ALA A C 1
ATOM 921 O O . ALA A 1 115 ? -0.875 -6.805 3.647 1.00 92.69 115 ALA A O 1
ATOM 922 N N . LEU A 1 116 ? -1.936 -7.311 1.744 1.00 95.38 116 LEU A N 1
ATOM 923 C CA . LEU A 1 116 ? -3.270 -7.360 2.340 1.00 95.38 116 LEU A CA 1
ATOM 924 C C . LEU A 1 116 ? -3.396 -8.470 3.393 1.00 95.38 116 LEU A C 1
ATOM 926 O O . LEU A 1 116 ? -4.013 -8.260 4.442 1.00 95.38 116 LEU A O 1
ATOM 930 N N . LYS A 1 117 ? -2.796 -9.636 3.141 1.00 94.62 117 LYS A N 1
ATOM 931 C CA . LYS A 1 117 ? -2.714 -10.744 4.100 1.00 94.62 117 LYS A CA 1
ATOM 932 C C . LYS A 1 117 ? -1.917 -10.347 5.342 1.00 94.62 117 LYS A C 1
ATOM 934 O O . LYS A 1 117 ? -2.392 -10.595 6.451 1.00 94.62 117 LYS A O 1
ATOM 939 N N . HIS A 1 118 ? -0.776 -9.676 5.172 1.00 93.00 118 HIS A N 1
ATOM 940 C CA . HIS A 1 118 ? 0.011 -9.147 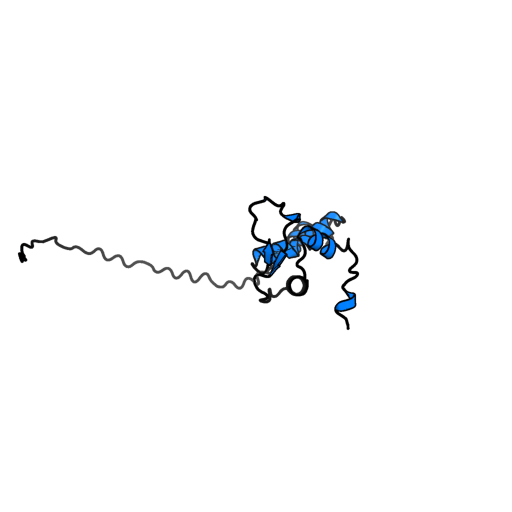6.286 1.00 93.00 118 HIS A CA 1
ATOM 941 C C . HIS A 1 118 ? -0.813 -8.170 7.127 1.00 93.00 118 HIS A C 1
ATOM 943 O O . HIS A 1 118 ? -0.960 -8.399 8.325 1.00 93.00 118 HIS A O 1
ATOM 949 N N . ILE A 1 119 ? -1.447 -7.171 6.501 1.00 94.75 119 ILE A N 1
ATOM 950 C CA . ILE A 1 119 ? -2.298 -6.188 7.196 1.00 94.75 119 ILE A CA 1
ATOM 951 C C . ILE A 1 119 ? -3.420 -6.873 7.981 1.00 94.75 119 ILE A C 1
ATOM 953 O O . ILE A 1 119 ? -3.693 -6.502 9.119 1.00 94.75 119 ILE A O 1
ATOM 957 N N . LYS A 1 120 ? -4.056 -7.898 7.403 1.00 95.19 120 LYS A N 1
ATOM 958 C CA . LYS A 1 120 ? -5.123 -8.660 8.067 1.00 95.19 120 LYS A CA 1
ATOM 959 C C . LYS A 1 120 ? -4.632 -9.438 9.292 1.00 95.19 120 LYS A C 1
ATOM 961 O O . LYS A 1 120 ? -5.395 -9.611 10.235 1.00 95.19 120 LYS A O 1
ATOM 966 N N . SER A 1 121 ? -3.402 -9.946 9.252 1.00 93.69 121 SER A N 1
ATOM 967 C CA . SER A 1 121 ? -2.812 -10.757 10.327 1.00 93.69 121 SER A CA 1
ATOM 968 C C . SER A 1 121 ? -2.234 -9.938 11.487 1.00 93.69 121 SER A C 1
ATOM 970 O O . SER A 1 121 ? -1.911 -10.499 12.531 1.00 93.69 121 SER A O 1
ATOM 972 N N . THR A 1 122 ? -2.084 -8.624 11.314 1.00 93.38 122 THR A N 1
ATOM 973 C CA . THR A 1 122 ? -1.489 -7.737 12.313 1.00 93.38 122 THR A CA 1
ATOM 974 C C . THR A 1 122 ? -2.510 -7.334 13.380 1.00 93.38 122 THR A C 1
ATOM 976 O O . THR A 1 122 ? -3.437 -6.574 13.105 1.00 93.38 122 THR A O 1
ATOM 979 N N . ASP A 1 123 ? -2.298 -7.809 14.610 1.00 90.75 123 ASP A N 1
ATOM 980 C CA . ASP A 1 123 ? -3.078 -7.447 15.798 1.00 90.75 123 ASP A CA 1
ATOM 981 C C . ASP A 1 123 ? -2.133 -7.031 16.953 1.00 90.75 123 ASP A C 1
ATOM 983 O O . ASP A 1 123 ? -1.225 -7.798 17.304 1.00 90.75 123 ASP A O 1
ATOM 987 N N . PRO A 1 124 ? -2.278 -5.824 17.538 1.00 92.06 124 PRO A N 1
ATOM 988 C CA . PRO A 1 124 ? -3.231 -4.766 17.178 1.00 92.06 124 PRO A CA 1
ATOM 989 C C . PRO A 1 124 ? -2.922 -4.110 15.816 1.00 92.06 124 PRO A C 1
ATOM 991 O O . PRO A 1 124 ? -1.769 -4.129 15.387 1.00 92.06 124 PRO A O 1
ATOM 994 N N . PRO A 1 125 ? -3.912 -3.474 15.152 1.00 94.12 125 PRO A N 1
ATOM 995 C CA . PRO A 1 125 ? -3.688 -2.764 13.895 1.00 94.12 125 PRO A CA 1
ATOM 996 C C . PRO A 1 125 ? -2.618 -1.672 14.007 1.00 94.12 125 PRO A C 1
ATOM 998 O O . PRO A 1 125 ? -2.616 -0.874 14.952 1.00 94.12 125 PRO A O 1
ATOM 1001 N N . GLU A 1 126 ? -1.755 -1.592 12.996 1.00 94.81 126 GLU A N 1
ATOM 1002 C CA . GLU A 1 126 ? -0.685 -0.595 12.909 1.00 94.81 126 GLU A CA 1
ATOM 1003 C C . GLU A 1 126 ? -1.117 0.673 12.162 1.00 94.81 126 GLU A C 1
ATOM 1005 O O . GLU A 1 126 ? -2.074 0.672 11.378 1.00 94.81 126 GLU A O 1
ATOM 1010 N N . ASP A 1 127 ? -0.452 1.792 12.461 1.00 94.69 127 ASP A N 1
ATOM 1011 C CA . ASP A 1 127 ? -0.700 3.071 11.784 1.00 94.69 127 ASP A CA 1
ATOM 1012 C C . ASP A 1 127 ? -0.023 3.152 10.420 1.00 94.69 127 ASP A C 1
ATOM 1014 O O . ASP A 1 127 ? 0.853 2.366 10.063 1.00 94.69 127 ASP A O 1
ATOM 1018 N N . MET A 1 128 ? -0.484 4.119 9.632 1.00 93.94 128 MET A N 1
ATOM 1019 C CA . MET A 1 128 ? 0.005 4.372 8.286 1.00 93.94 128 MET A CA 1
ATOM 1020 C C . MET A 1 128 ? 1.522 4.625 8.249 1.00 93.94 128 MET A C 1
ATOM 1022 O O . MET A 1 128 ? 2.176 4.131 7.335 1.00 93.94 128 MET A O 1
ATOM 1026 N N . SER A 1 129 ? 2.089 5.331 9.236 1.00 92.38 129 SER A N 1
ATOM 1027 C CA . SER A 1 129 ? 3.542 5.545 9.340 1.00 92.38 129 SER A CA 1
ATOM 1028 C C . SER A 1 129 ? 4.305 4.228 9.491 1.00 92.38 129 SER A C 1
ATOM 1030 O O . SER A 1 129 ? 5.245 3.968 8.744 1.00 92.38 129 SER A O 1
ATOM 1032 N N . SER A 1 130 ? 3.858 3.364 10.404 1.00 91.94 130 SER A N 1
ATOM 1033 C CA . SER A 1 130 ? 4.499 2.071 10.666 1.00 91.94 130 SER A CA 1
ATOM 1034 C C . SER A 1 130 ? 4.450 1.139 9.450 1.00 91.94 130 SER A C 1
ATOM 1036 O O . SER A 1 130 ? 5.412 0.423 9.177 1.00 91.94 130 SER A O 1
ATOM 1038 N N . TRP A 1 131 ? 3.356 1.166 8.680 1.00 91.62 131 TRP A N 1
ATOM 1039 C CA . TRP A 1 131 ? 3.263 0.407 7.429 1.00 91.62 131 TRP A CA 1
ATOM 1040 C C . TRP A 1 131 ? 4.229 0.903 6.356 1.00 91.62 131 TRP A C 1
ATOM 1042 O O . TRP A 1 131 ? 4.800 0.081 5.642 1.00 91.62 131 TRP A O 1
ATOM 1052 N N . ILE A 1 132 ? 4.429 2.220 6.245 1.00 89.88 132 ILE A N 1
ATOM 1053 C CA . ILE A 1 132 ? 5.412 2.784 5.315 1.00 89.88 132 ILE A CA 1
ATOM 1054 C C . ILE A 1 132 ? 6.810 2.280 5.692 1.00 89.88 132 ILE A C 1
ATOM 1056 O O . ILE A 1 132 ? 7.452 1.657 4.856 1.00 89.88 132 ILE A O 1
ATOM 1060 N N . GLU A 1 133 ? 7.233 2.424 6.952 1.00 88.06 133 GLU A N 1
ATOM 1061 C CA . GLU A 1 133 ? 8.548 1.951 7.433 1.00 88.06 133 GLU A CA 1
ATOM 1062 C C . GLU A 1 133 ? 8.781 0.444 7.208 1.00 88.06 133 GLU A C 1
ATOM 1064 O O . GLU A 1 133 ? 9.891 -0.000 6.896 1.00 88.06 133 GLU A O 1
ATOM 1069 N N . LEU A 1 134 ? 7.736 -0.370 7.386 1.00 85.19 134 LEU A N 1
ATOM 1070 C CA . LEU A 1 134 ? 7.820 -1.817 7.197 1.00 85.19 134 LEU A CA 1
ATOM 1071 C C . LEU A 1 134 ? 7.972 -2.184 5.718 1.00 85.19 134 LEU A C 1
ATOM 1073 O O . LEU A 1 134 ? 8.773 -3.055 5.381 1.00 85.19 134 LEU A O 1
ATOM 1077 N N . LEU A 1 135 ? 7.242 -1.508 4.828 1.00 81.62 135 LEU A N 1
ATOM 1078 C CA . LEU A 1 135 ? 7.360 -1.730 3.389 1.00 81.62 135 LEU A CA 1
ATOM 1079 C C . LEU A 1 135 ? 8.690 -1.197 2.844 1.00 81.62 135 LEU A C 1
ATOM 1081 O O . LEU A 1 135 ? 9.285 -1.831 1.975 1.00 81.62 135 LEU A O 1
ATOM 1085 N N . THR A 1 136 ? 9.213 -0.084 3.363 1.00 79.25 136 THR A N 1
ATOM 1086 C CA . THR A 1 136 ? 10.532 0.445 2.971 1.00 79.25 136 THR A CA 1
ATOM 1087 C C . THR A 1 136 ? 11.689 -0.419 3.477 1.00 79.25 136 THR A C 1
ATOM 1089 O O . THR A 1 136 ? 12.772 -0.387 2.893 1.00 79.25 136 THR A O 1
ATOM 1092 N N . GLY A 1 137 ? 11.450 -1.277 4.475 1.00 70.88 137 GLY A N 1
ATOM 1093 C CA . GLY A 1 137 ? 12.478 -2.111 5.100 1.00 70.88 137 GLY A CA 1
ATOM 1094 C C . GLY A 1 137 ? 13.356 -1.337 6.086 1.00 70.88 137 GLY A C 1
ATOM 1095 O O . GLY A 1 137 ? 14.369 -1.865 6.541 1.00 70.88 137 GLY A O 1
ATOM 1096 N N . GLU A 1 138 ? 12.967 -0.107 6.437 1.00 62.31 138 GLU A N 1
ATOM 1097 C CA . GLU A 1 138 ? 13.641 0.730 7.440 1.00 62.31 138 GLU A CA 1
ATOM 1098 C C . GLU A 1 138 ? 13.462 0.170 8.859 1.00 62.31 138 GLU A C 1
ATOM 1100 O O . GLU A 1 138 ? 14.267 0.436 9.753 1.00 62.31 138 GLU A O 1
ATOM 1105 N N . ARG A 1 139 ? 12.453 -0.687 9.057 1.00 55.03 139 ARG A N 1
ATOM 1106 C CA . ARG A 1 139 ? 12.236 -1.443 10.290 1.00 55.03 139 ARG A CA 1
ATOM 1107 C C . ARG A 1 139 ? 12.423 -2.937 10.038 1.00 55.03 139 ARG A C 1
ATOM 1109 O O . ARG A 1 139 ? 11.633 -3.562 9.333 1.00 55.03 139 ARG A O 1
ATOM 1116 N N . GLN A 1 140 ? 13.448 -3.538 10.646 1.00 51.59 140 GLN A N 1
ATOM 1117 C CA . GLN A 1 140 ? 13.599 -4.994 10.630 1.00 51.59 140 GLN A CA 1
ATOM 1118 C C . GLN A 1 140 ? 12.431 -5.654 11.380 1.00 51.59 140 GLN A C 1
ATOM 1120 O O . GLN A 1 140 ? 12.084 -5.229 12.488 1.00 51.59 140 GLN A O 1
ATOM 1125 N N . PRO A 1 141 ? 11.823 -6.717 10.832 1.00 51.12 141 PRO A N 1
ATOM 1126 C CA . PRO A 1 141 ? 10.689 -7.349 11.464 1.00 51.12 141 PRO A CA 1
ATOM 1127 C C . PRO A 1 141 ? 11.195 -8.270 12.573 1.00 51.12 141 PRO A C 1
ATOM 1129 O O . PRO A 1 141 ? 11.356 -9.472 12.380 1.00 51.12 141 PRO A O 1
ATOM 1132 N N . HIS A 1 142 ? 11.326 -7.749 13.793 1.00 46.88 142 HIS A N 1
ATOM 1133 C CA . HIS A 1 142 ? 11.433 -8.593 14.994 1.00 46.88 142 HIS A CA 1
ATOM 1134 C C . HIS A 1 142 ? 10.212 -9.532 15.166 1.00 46.88 142 HIS A C 1
ATOM 1136 O O . HIS A 1 142 ? 10.184 -10.352 16.077 1.00 46.88 142 HIS A O 1
ATOM 1142 N N . ARG A 1 143 ? 9.195 -9.423 14.293 1.00 50.19 143 ARG A N 1
ATOM 1143 C CA . ARG A 1 143 ? 7.967 -10.224 14.277 1.00 50.19 143 ARG A CA 1
ATOM 1144 C C . ARG A 1 143 ? 7.765 -11.120 13.046 1.00 50.19 143 ARG A C 1
ATOM 1146 O O . ARG A 1 143 ? 6.785 -11.855 13.037 1.00 50.19 143 ARG A O 1
ATOM 1153 N N . LEU A 1 144 ? 8.668 -11.152 12.052 1.00 45.97 144 LEU A N 1
ATOM 1154 C CA . LEU A 1 144 ? 8.533 -12.132 10.950 1.00 45.97 144 LEU A CA 1
ATOM 1155 C C . LEU A 1 144 ? 8.831 -13.570 11.407 1.00 45.97 144 LEU A C 1
ATOM 1157 O O . LEU A 1 144 ? 8.338 -14.517 10.806 1.00 45.97 144 LEU A O 1
ATOM 1161 N N . HIS A 1 145 ? 9.572 -13.737 12.507 1.00 43.34 145 HIS A N 1
ATOM 1162 C CA . HIS A 1 145 ? 9.906 -15.049 13.070 1.00 43.34 145 HIS A CA 1
ATOM 1163 C C . HIS A 1 145 ? 8.708 -15.790 13.701 1.00 43.34 145 HIS A C 1
ATOM 1165 O O . HIS A 1 145 ? 8.863 -16.933 14.114 1.00 43.34 145 HIS A O 1
ATOM 1171 N N . MET A 1 146 ? 7.525 -15.163 13.784 1.00 37.12 146 MET A N 1
ATOM 1172 C CA . MET A 1 146 ? 6.283 -15.825 14.216 1.00 37.12 146 MET A CA 1
ATOM 1173 C C . MET A 1 146 ? 5.429 -16.365 13.056 1.00 37.12 146 MET A C 1
ATOM 1175 O O . MET A 1 146 ? 4.382 -16.945 13.309 1.00 37.12 146 MET A O 1
ATOM 1179 N N . LEU A 1 147 ? 5.841 -16.182 11.794 1.00 39.75 147 LEU A N 1
ATOM 1180 C CA . LEU A 1 147 ? 5.089 -16.656 10.619 1.00 39.75 147 LEU A CA 1
ATOM 1181 C C . LEU A 1 147 ? 5.766 -17.832 9.891 1.00 39.75 147 LEU A C 1
ATOM 1183 O O . LEU A 1 147 ? 5.286 -18.260 8.844 1.00 39.75 147 LEU A O 1
ATOM 1187 N N . THR A 1 148 ? 6.861 -18.369 10.439 1.00 35.62 148 THR A N 1
ATOM 1188 C CA . THR A 1 148 ? 7.573 -19.549 9.915 1.00 35.62 148 THR A CA 1
ATOM 1189 C C . THR A 1 148 ? 7.657 -20.705 10.922 1.00 35.62 148 THR A C 1
ATOM 1191 O O . THR A 1 148 ? 8.552 -21.544 10.824 1.00 35.62 148 THR A O 1
ATOM 1194 N N . SER A 1 149 ? 6.749 -20.787 11.899 1.00 32.69 149 SER A N 1
ATOM 1195 C CA . SER A 1 149 ? 6.642 -21.931 12.823 1.00 32.69 149 SER A CA 1
ATOM 1196 C C . SER A 1 149 ? 5.199 -22.339 13.055 1.00 32.69 149 SER A C 1
ATOM 1198 O O . SER A 1 149 ? 4.344 -21.430 13.117 1.00 32.69 149 SER A O 1
#

pLDDT: mean 73.56, std 22.23, range [32.69, 97.62]

InterPro domains:
  IPR008628 Golgi phosphoprotein 3-like [PF05719] (41-136)
  IPR008628 Golgi phosphoprotein 3-like [PTHR12704] (11-138)